Protein AF-A0A432G5N5-F1 (afdb_monomer_lite)

Foldseek 3Di:
DDPPPDPDPVLVVVVCVVCVVVVHDDDDDHPVRDCDPPPDDLLVVLQVVLVVDQEAEDEDADPVSQVSSCVRNPHHYHDCDYVVDHVVVVVVVVVVCCVVVVDDPDD

Secondary structure (DSSP, 8-state):
--------HHHHHHHHHHHHHTT-------TTT--BTTTB-HHHHHHHHTTT-S-EEEE-S-HHHHHHHHHHHSS-EEEEE-SS--HHHHHHHHHHHHHHHTPPPP-

Structure (mmCIF, N/CA/C/O backbone):
data_AF-A0A432G5N5-F1
#
_entry.id   AF-A0A432G5N5-F1
#
loop_
_atom_site.group_PDB
_atom_site.id
_atom_site.type_symbol
_atom_site.label_atom_id
_atom_site.label_alt_id
_atom_site.label_comp_id
_atom_site.label_asym_id
_atom_site.label_entity_id
_atom_site.label_seq_id
_atom_site.pdbx_PDB_ins_code
_atom_site.Cartn_x
_atom_site.Cartn_y
_atom_site.Cartn_z
_atom_site.occupancy
_atom_site.B_iso_or_equiv
_atom_site.auth_seq_id
_atom_site.auth_comp_id
_atom_site.auth_asym_id
_atom_site.auth_atom_id
_atom_site.pdbx_PDB_model_num
ATOM 1 N N . MET A 1 1 ? 3.557 25.320 -8.876 1.00 34.62 1 MET A N 1
ATOM 2 C CA . MET A 1 1 ? 2.862 24.051 -8.568 1.00 34.62 1 MET A CA 1
ATOM 3 C C . MET A 1 1 ? 3.878 23.131 -7.891 1.00 34.62 1 MET A C 1
ATOM 5 O O . MET A 1 1 ? 4.820 22.706 -8.547 1.00 34.62 1 MET A O 1
ATOM 9 N N . LYS A 1 2 ? 3.828 22.981 -6.556 1.00 28.58 2 LYS A N 1
ATOM 10 C CA . LYS A 1 2 ? 4.865 22.248 -5.799 1.00 28.58 2 LYS A CA 1
ATOM 11 C C . LYS A 1 2 ? 4.860 20.764 -6.202 1.00 28.58 2 LYS A C 1
ATOM 13 O O . LYS A 1 2 ? 3.779 20.192 -6.331 1.00 28.58 2 LYS A O 1
ATOM 18 N N . PRO A 1 3 ? 6.025 20.125 -6.395 1.00 33.53 3 PRO A N 1
ATOM 19 C CA . PRO A 1 3 ? 6.074 18.707 -6.709 1.00 33.53 3 PRO A CA 1
ATOM 20 C C . PRO A 1 3 ? 5.509 17.922 -5.521 1.00 33.53 3 PRO A C 1
ATOM 22 O O . PRO A 1 3 ? 6.039 18.009 -4.417 1.00 33.53 3 PRO A O 1
ATOM 25 N N . CYS A 1 4 ? 4.438 17.153 -5.741 1.00 38.75 4 CYS A N 1
ATOM 26 C CA . CYS A 1 4 ? 3.972 16.141 -4.793 1.00 38.75 4 CYS A CA 1
ATOM 27 C C . CYS A 1 4 ? 5.056 15.047 -4.675 1.00 38.75 4 CYS A C 1
ATOM 29 O O . CYS A 1 4 ? 5.064 14.066 -5.412 1.00 38.75 4 CYS A O 1
ATOM 31 N N . ARG A 1 5 ? 6.062 15.312 -3.837 1.00 42.06 5 ARG A N 1
ATOM 32 C CA . ARG A 1 5 ? 7.073 14.386 -3.304 1.00 42.06 5 ARG A CA 1
ATOM 33 C C . ARG A 1 5 ? 6.899 14.332 -1.783 1.00 42.06 5 ARG A C 1
ATOM 35 O O . ARG A 1 5 ? 7.847 14.503 -1.027 1.00 42.06 5 ARG A O 1
ATOM 42 N N . ALA A 1 6 ? 5.658 14.226 -1.318 1.00 46.78 6 ALA A N 1
ATOM 43 C CA . ALA A 1 6 ? 5.384 14.153 0.107 1.00 46.78 6 ALA A CA 1
ATOM 44 C C . ALA A 1 6 ? 5.506 12.689 0.540 1.00 46.78 6 ALA A C 1
ATOM 46 O O . ALA A 1 6 ? 4.593 11.895 0.308 1.00 46.78 6 ALA A O 1
ATOM 47 N N . SER A 1 7 ? 6.627 12.326 1.168 1.00 56.84 7 SER A N 1
ATOM 48 C CA . SER A 1 7 ? 6.622 11.176 2.068 1.00 56.84 7 SER A CA 1
ATOM 49 C C . SER A 1 7 ? 5.504 11.430 3.082 1.00 56.84 7 SER A C 1
ATOM 51 O O . SER A 1 7 ? 5.503 12.452 3.766 1.00 56.84 7 SER A O 1
ATOM 53 N N . SER A 1 8 ? 4.478 10.578 3.133 1.00 66.00 8 SER A N 1
ATOM 54 C CA . SER A 1 8 ? 3.504 10.680 4.221 1.00 66.00 8 SER A CA 1
ATOM 55 C C . SER A 1 8 ? 3.772 9.602 5.247 1.00 66.00 8 SER A C 1
ATOM 57 O O . SER A 1 8 ? 3.605 8.405 5.005 1.00 66.00 8 SER A O 1
ATOM 59 N N . THR A 1 9 ? 4.181 10.092 6.412 1.00 73.56 9 THR A N 1
ATOM 60 C CA . THR A 1 9 ? 4.418 9.329 7.631 1.00 73.56 9 THR A CA 1
ATOM 61 C C . THR A 1 9 ? 3.178 8.543 8.041 1.00 73.56 9 THR A C 1
ATOM 63 O O . THR A 1 9 ? 3.312 7.433 8.525 1.00 73.56 9 THR A O 1
ATOM 66 N N . ARG A 1 10 ? 1.971 9.073 7.789 1.00 84.25 10 ARG A N 1
ATOM 67 C CA . ARG A 1 10 ? 0.699 8.428 8.156 1.00 84.25 10 ARG A CA 1
ATOM 68 C C . ARG A 1 10 ? 0.443 7.144 7.377 1.00 84.25 10 ARG A C 1
ATOM 70 O O . ARG A 1 10 ? 0.230 6.107 7.986 1.00 84.25 10 ARG A O 1
ATOM 77 N N . THR A 1 11 ? 0.504 7.199 6.044 1.00 80.50 11 THR A N 1
ATOM 78 C CA . THR A 1 11 ? 0.301 5.998 5.221 1.00 80.50 11 THR A CA 1
ATOM 79 C C . THR A 1 11 ? 1.399 4.978 5.508 1.00 80.50 11 THR A C 1
ATOM 81 O O . THR A 1 11 ? 1.102 3.805 5.668 1.00 80.50 11 THR A O 1
ATOM 84 N N . ARG A 1 12 ? 2.656 5.424 5.647 1.00 86.12 12 ARG A N 1
ATOM 85 C CA . ARG A 1 12 ? 3.770 4.535 5.990 1.00 86.12 12 ARG A CA 1
ATOM 86 C C . ARG A 1 12 ? 3.549 3.839 7.333 1.00 86.12 12 ARG A C 1
ATOM 88 O O . ARG A 1 12 ? 3.538 2.619 7.367 1.00 86.12 12 ARG A O 1
ATOM 95 N N . ALA A 1 13 ? 3.342 4.602 8.404 1.00 87.75 13 ALA A N 1
ATOM 96 C CA . ALA A 1 13 ? 3.152 4.049 9.741 1.00 87.75 13 ALA A CA 1
ATOM 97 C C . ALA A 1 13 ? 1.944 3.105 9.795 1.00 87.75 13 ALA A C 1
ATOM 99 O O . ALA A 1 13 ? 2.039 2.049 10.405 1.00 87.75 13 ALA A O 1
ATOM 100 N N . ALA A 1 14 ? 0.8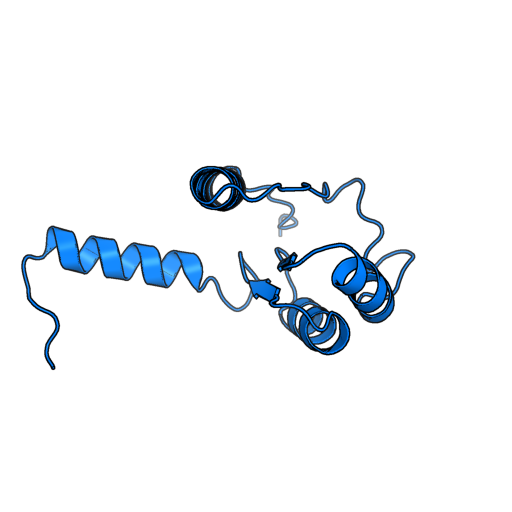44 3.439 9.109 1.00 90.56 14 ALA A N 1
ATOM 101 C CA . ALA A 1 14 ? -0.329 2.572 9.041 1.00 90.56 14 ALA A CA 1
ATOM 102 C C . ALA A 1 14 ? -0.014 1.211 8.397 1.00 90.56 14 ALA A C 1
ATOM 104 O O . ALA A 1 14 ? -0.387 0.185 8.951 1.00 90.56 14 ALA A O 1
ATOM 105 N N . PHE A 1 15 ? 0.698 1.189 7.264 1.00 91.31 15 PHE A N 1
ATOM 106 C CA . PHE A 1 15 ? 1.087 -0.068 6.613 1.00 91.31 15 PHE A CA 1
ATOM 107 C C . PHE A 1 15 ? 2.145 -0.842 7.407 1.00 91.31 15 PHE A C 1
ATOM 109 O O . PHE A 1 15 ?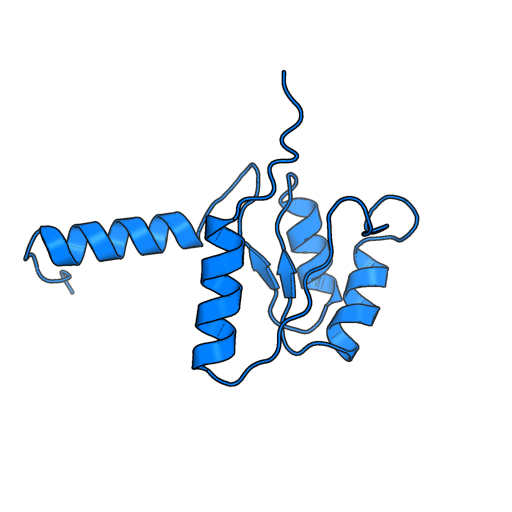 2.040 -2.059 7.502 1.00 91.31 15 PHE A O 1
ATOM 116 N N . GLU A 1 16 ? 3.149 -0.164 7.972 1.00 92.94 16 GLU A N 1
ATOM 117 C CA . GLU A 1 16 ? 4.198 -0.820 8.765 1.00 92.94 16 GLU A CA 1
ATOM 118 C C . GLU A 1 16 ? 3.612 -1.472 10.022 1.00 92.94 16 GLU A C 1
ATOM 120 O O . GLU A 1 16 ? 3.820 -2.662 10.232 1.00 92.94 16 GLU A O 1
ATOM 125 N N . VAL A 1 17 ? 2.827 -0.733 10.815 1.00 94.62 17 VAL A N 1
ATOM 126 C CA . VAL A 1 17 ? 2.202 -1.265 12.037 1.00 94.62 17 VAL A CA 1
ATOM 127 C C . VAL A 1 17 ? 1.223 -2.388 11.704 1.00 94.62 17 VAL A C 1
ATOM 129 O O . VAL A 1 17 ? 1.331 -3.461 12.284 1.00 94.62 17 VAL A O 1
ATOM 132 N N . ALA A 1 18 ? 0.340 -2.202 10.715 1.00 93.88 18 ALA A N 1
ATOM 133 C CA . ALA A 1 18 ? -0.617 -3.243 10.336 1.00 93.88 18 ALA A CA 1
ATOM 134 C C . ALA A 1 18 ? 0.069 -4.531 9.848 1.00 93.88 18 ALA A C 1
ATOM 136 O O . ALA A 1 18 ? -0.399 -5.626 10.147 1.00 93.88 18 ALA A O 1
ATOM 137 N N . ALA A 1 19 ? 1.179 -4.420 9.111 1.00 94.62 19 ALA A N 1
ATOM 138 C CA . ALA A 1 19 ? 1.953 -5.581 8.683 1.00 94.62 19 ALA A CA 1
ATOM 139 C C . ALA A 1 19 ? 2.636 -6.275 9.872 1.00 94.62 19 ALA A C 1
ATOM 141 O O . ALA A 1 19 ? 2.549 -7.497 9.992 1.00 94.62 19 ALA A O 1
ATOM 142 N N . PHE A 1 20 ? 3.266 -5.509 10.767 1.00 96.19 20 PHE A N 1
ATOM 143 C CA . PHE A 1 20 ? 3.931 -6.058 11.950 1.00 96.19 20 PHE A CA 1
ATOM 144 C C . PHE A 1 20 ? 2.958 -6.733 12.917 1.00 96.19 20 PHE A C 1
ATOM 146 O O . PHE A 1 20 ? 3.269 -7.812 13.418 1.00 96.19 20 PHE A O 1
ATOM 153 N N . ASP A 1 21 ? 1.769 -6.167 13.121 1.00 96.00 21 ASP A N 1
ATOM 154 C CA . ASP A 1 21 ? 0.724 -6.768 13.957 1.00 96.00 21 ASP A CA 1
ATOM 155 C C . ASP A 1 21 ? 0.255 -8.127 13.407 1.00 96.00 21 ASP A C 1
ATOM 157 O O . ASP A 1 21 ? -0.175 -8.994 14.165 1.00 96.00 21 ASP A O 1
ATOM 161 N N . GLN A 1 22 ? 0.369 -8.341 12.091 1.00 95.88 22 GLN A N 1
ATOM 162 C CA . GLN A 1 22 ? 0.088 -9.620 11.426 1.00 95.88 22 GLN A CA 1
ATOM 163 C C . GLN A 1 22 ? 1.329 -10.524 11.288 1.00 95.88 22 GLN A C 1
ATOM 165 O O . GLN A 1 22 ? 1.264 -11.568 10.641 1.00 95.88 22 GLN A O 1
ATOM 170 N N . GLY A 1 23 ? 2.469 -10.142 11.874 1.00 95.69 23 GLY A N 1
ATOM 171 C CA . GLY A 1 23 ? 3.724 -10.898 11.821 1.00 95.69 23 GLY A CA 1
ATOM 172 C C . GLY A 1 23 ? 4.476 -10.808 10.489 1.00 95.69 23 GLY A C 1
ATOM 173 O O . GLY A 1 23 ? 5.437 -11.547 10.279 1.00 95.69 23 GLY A O 1
ATOM 174 N N . ALA A 1 24 ? 4.064 -9.920 9.582 1.00 95.94 24 ALA A N 1
ATOM 175 C CA . ALA A 1 24 ? 4.741 -9.701 8.311 1.00 95.94 24 ALA A CA 1
ATOM 176 C C . ALA A 1 24 ? 5.947 -8.765 8.468 1.00 95.94 24 ALA A C 1
ATOM 178 O O . ALA A 1 24 ? 6.024 -7.943 9.380 1.00 95.94 24 ALA A O 1
ATOM 179 N N . HIS A 1 25 ? 6.902 -8.873 7.546 1.00 95.25 25 HIS A N 1
ATOM 180 C CA . HIS A 1 25 ? 8.067 -7.994 7.480 1.00 95.25 25 HIS A CA 1
ATOM 181 C C . HIS A 1 25 ? 7.905 -6.990 6.337 1.00 95.25 25 HIS A C 1
ATOM 183 O O . HIS A 1 25 ? 7.360 -7.311 5.283 1.00 95.25 25 HIS A O 1
ATOM 189 N N . VAL A 1 26 ? 8.419 -5.775 6.525 1.00 94.00 26 VAL A N 1
ATOM 190 C CA . VAL A 1 26 ? 8.281 -4.680 5.555 1.00 94.00 26 VAL A CA 1
ATOM 191 C C . VAL A 1 26 ? 9.641 -4.140 5.137 1.00 94.00 26 VAL A C 1
ATOM 193 O O . VAL A 1 26 ? 10.558 -4.009 5.944 1.00 94.00 26 VAL A O 1
ATOM 196 N N . THR A 1 27 ? 9.771 -3.804 3.854 1.00 93.00 27 THR A N 1
ATOM 197 C CA . THR A 1 27 ? 10.919 -3.064 3.317 1.00 93.00 27 THR A CA 1
ATOM 198 C C . THR A 1 27 ? 10.423 -1.743 2.748 1.00 93.00 27 THR A C 1
ATOM 200 O O . THR A 1 27 ? 9.591 -1.727 1.843 1.00 93.00 27 THR A O 1
ATOM 203 N N . TYR A 1 28 ? 10.933 -0.627 3.271 1.00 88.12 28 TYR A N 1
ATOM 204 C CA . TYR A 1 28 ? 10.619 0.702 2.754 1.00 88.12 28 TYR A CA 1
ATOM 205 C C . TYR A 1 28 ? 11.640 1.118 1.690 1.00 88.12 28 TYR A C 1
ATOM 207 O O . TYR A 1 28 ? 12.828 1.266 1.979 1.00 88.12 28 TYR A O 1
ATOM 215 N N . PHE A 1 29 ? 11.160 1.352 0.469 1.00 84.00 29 PHE A N 1
ATOM 216 C CA . PHE A 1 29 ? 11.960 1.903 -0.621 1.00 84.00 29 PHE A CA 1
ATOM 217 C C . PHE A 1 29 ? 11.789 3.419 -0.674 1.00 84.00 29 PHE A C 1
ATOM 219 O O . PHE A 1 29 ? 10.718 3.925 -1.012 1.00 84.00 29 PHE A O 1
ATOM 226 N N . ASP A 1 30 ? 12.849 4.152 -0.336 1.00 76.38 30 ASP A N 1
ATOM 227 C CA . ASP A 1 30 ? 12.782 5.607 -0.334 1.00 76.38 30 ASP A CA 1
ATOM 228 C C . ASP A 1 30 ? 12.653 6.175 -1.764 1.00 76.38 30 ASP A C 1
ATOM 230 O O . ASP A 1 30 ? 13.357 5.714 -2.669 1.00 76.38 30 ASP A O 1
ATOM 234 N N . PRO A 1 31 ? 11.822 7.212 -1.994 1.00 66.00 31 PRO A N 1
ATOM 235 C CA . PRO A 1 31 ? 11.685 7.858 -3.299 1.00 66.00 31 PRO A CA 1
ATOM 236 C C . PRO A 1 31 ? 12.985 8.440 -3.865 1.00 66.00 31 PRO A C 1
ATOM 238 O O . PRO A 1 31 ? 13.079 8.655 -5.070 1.00 66.00 31 PRO A O 1
ATOM 241 N N . THR A 1 32 ? 13.970 8.745 -3.016 1.00 60.47 32 THR A N 1
ATOM 242 C CA . THR A 1 32 ? 15.296 9.214 -3.447 1.00 60.47 32 THR A CA 1
ATOM 243 C C . THR A 1 32 ? 16.241 8.071 -3.820 1.00 60.47 32 THR A C 1
ATOM 245 O O . THR A 1 32 ? 17.166 8.289 -4.600 1.00 60.47 32 THR A O 1
ATOM 248 N N . GLY A 1 33 ? 15.994 6.859 -3.311 1.00 52.09 33 GLY A N 1
ATOM 249 C CA . GLY A 1 33 ? 16.783 5.657 -3.596 1.00 52.09 33 GLY A CA 1
ATOM 250 C C . GLY A 1 33 ? 16.188 4.751 -4.678 1.00 52.09 33 GLY A C 1
ATOM 251 O O . GLY A 1 33 ? 16.920 3.987 -5.303 1.00 52.09 33 GLY A O 1
ATOM 252 N N . SER A 1 34 ? 14.879 4.836 -4.930 1.00 61.28 34 SER A N 1
ATOM 253 C CA . SER A 1 34 ? 14.195 3.999 -5.918 1.00 61.28 34 SER A CA 1
ATOM 254 C C . SER A 1 34 ? 14.440 4.496 -7.348 1.00 61.28 34 SER A C 1
ATOM 256 O O . SER A 1 34 ? 14.058 5.606 -7.711 1.00 61.28 34 SER A O 1
ATOM 258 N N . GLN A 1 35 ? 15.064 3.657 -8.180 1.00 60.25 35 GLN A N 1
ATOM 259 C CA . GLN A 1 35 ? 15.303 3.919 -9.612 1.00 60.25 35 GLN A CA 1
ATOM 260 C C . GLN A 1 35 ? 14.114 3.519 -10.508 1.00 60.25 35 GLN A C 1
ATOM 262 O O . GLN A 1 35 ? 14.209 3.580 -11.741 1.00 60.25 35 GLN A O 1
ATOM 267 N N . MET A 1 36 ? 13.001 3.106 -9.894 1.00 64.50 36 MET A N 1
ATOM 268 C CA . MET A 1 36 ? 11.791 2.636 -10.562 1.00 64.50 36 MET A CA 1
ATOM 269 C C . MET A 1 36 ? 11.180 3.760 -11.414 1.00 64.50 36 MET A C 1
ATOM 271 O O . MET A 1 36 ? 10.810 4.817 -10.903 1.00 64.50 36 MET A O 1
ATOM 275 N N . GLY A 1 37 ? 11.109 3.548 -12.731 1.00 58.91 37 GLY A N 1
ATOM 276 C CA . GLY A 1 37 ? 10.637 4.539 -13.702 1.00 58.91 37 GLY A CA 1
ATOM 277 C C . GLY A 1 37 ? 11.693 5.547 -14.176 1.00 58.91 37 GLY A C 1
ATOM 278 O O . GLY A 1 37 ? 11.375 6.381 -15.022 1.00 58.91 37 GLY A O 1
ATOM 279 N N . HIS A 1 38 ? 12.935 5.483 -13.673 1.00 62.56 38 HIS A N 1
ATOM 280 C CA . HIS A 1 38 ? 14.033 6.346 -14.131 1.00 62.56 38 HIS A CA 1
ATOM 281 C C . HIS A 1 38 ? 15.123 5.581 -14.891 1.00 62.56 38 HIS A C 1
ATOM 283 O O . HIS A 1 38 ? 15.478 5.978 -15.997 1.00 62.56 38 HIS A O 1
ATOM 289 N N . LYS A 1 39 ? 15.628 4.474 -14.330 1.00 64.38 39 LYS A N 1
ATOM 290 C CA . LYS A 1 39 ? 16.600 3.586 -15.003 1.00 64.38 39 LYS A CA 1
ATOM 291 C C . LYS A 1 39 ? 16.054 2.188 -15.285 1.00 64.38 39 LYS A C 1
ATOM 293 O O . LYS A 1 39 ? 16.557 1.524 -16.183 1.00 64.38 39 LYS A O 1
ATOM 298 N N . GLU A 1 40 ? 15.020 1.770 -14.559 1.00 75.62 40 GLU A N 1
ATOM 299 C CA . GLU A 1 40 ? 14.340 0.487 -14.751 1.00 75.62 40 GLU A CA 1
ATOM 300 C C . GLU A 1 40 ? 12.871 0.705 -15.106 1.00 75.62 40 GLU A C 1
ATOM 302 O O . GLU A 1 40 ? 12.215 1.612 -14.578 1.00 75.62 40 GLU A O 1
ATOM 307 N N . SER A 1 41 ? 12.347 -0.128 -16.008 1.00 86.00 41 SER A N 1
ATOM 308 C CA . SER A 1 41 ? 10.926 -0.099 -16.337 1.00 86.00 41 SER A CA 1
ATOM 309 C C . SER A 1 41 ? 10.107 -0.614 -15.149 1.00 86.00 41 SER A C 1
ATOM 311 O O . SER A 1 41 ? 10.501 -1.557 -14.465 1.00 86.00 41 SER A O 1
ATOM 313 N N . ILE A 1 42 ? 8.932 -0.024 -14.916 1.00 88.19 42 ILE A N 1
ATOM 314 C CA . ILE A 1 42 ? 8.023 -0.459 -13.839 1.00 88.19 42 ILE A CA 1
ATOM 315 C C . ILE A 1 42 ? 7.622 -1.932 -14.018 1.00 88.19 42 ILE A C 1
ATOM 317 O O . ILE A 1 42 ? 7.449 -2.655 -13.039 1.00 88.19 42 ILE A O 1
ATOM 321 N N . ALA A 1 43 ? 7.516 -2.390 -15.268 1.00 90.06 43 ALA A N 1
ATOM 322 C CA . ALA A 1 43 ? 7.220 -3.779 -15.585 1.00 90.06 43 ALA A CA 1
ATOM 323 C C . ALA A 1 43 ? 8.337 -4.731 -15.125 1.00 90.06 43 ALA A C 1
ATOM 325 O O . ALA A 1 43 ? 8.041 -5.778 -14.553 1.00 90.06 43 ALA A O 1
ATOM 326 N N . ASP A 1 44 ? 9.605 -4.374 -15.341 1.00 90.25 44 ASP A N 1
ATOM 327 C CA . ASP A 1 44 ? 10.740 -5.208 -14.931 1.00 90.25 44 ASP A CA 1
ATOM 328 C C 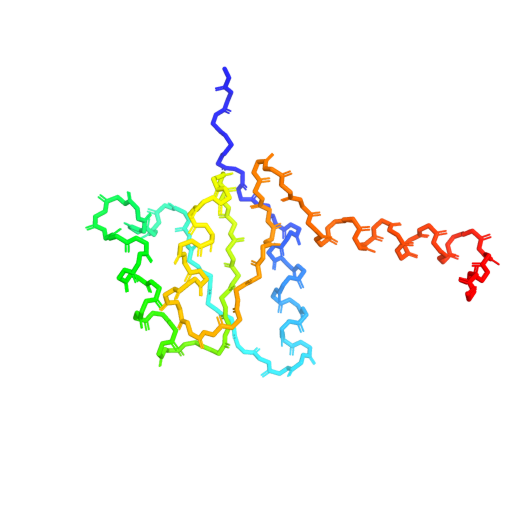. ASP A 1 44 ? 10.903 -5.222 -13.416 1.00 90.25 44 ASP A C 1
ATOM 330 O O . ASP A 1 44 ? 10.987 -6.301 -12.827 1.00 90.25 44 ASP A O 1
ATOM 334 N N . SER A 1 45 ? 10.839 -4.054 -12.770 1.00 89.50 45 SER A N 1
ATOM 335 C CA . SER A 1 45 ? 10.872 -3.988 -11.309 1.00 89.50 45 SER A CA 1
ATOM 336 C C . SER A 1 45 ? 9.701 -4.767 -10.696 1.00 89.50 45 SER A C 1
ATOM 338 O O . SER A 1 45 ? 9.894 -5.478 -9.714 1.00 89.50 45 SER A O 1
ATOM 340 N N . GLY A 1 46 ? 8.509 -4.719 -11.303 1.00 91.44 46 GLY A N 1
ATOM 341 C CA . GLY A 1 46 ? 7.364 -5.532 -10.890 1.00 91.44 46 GLY A CA 1
ATOM 342 C C . GLY A 1 46 ? 7.648 -7.031 -10.928 1.00 91.44 46 GLY A C 1
ATOM 343 O O . GLY A 1 46 ? 7.447 -7.713 -9.925 1.00 91.44 46 GLY A O 1
ATOM 344 N N . ARG A 1 47 ? 8.187 -7.538 -12.044 1.00 93.69 47 ARG A N 1
ATOM 345 C CA . ARG A 1 47 ? 8.534 -8.964 -12.195 1.00 93.69 47 ARG A CA 1
ATOM 346 C C . ARG A 1 47 ? 9.559 -9.434 -11.168 1.00 93.69 47 ARG A C 1
ATOM 348 O O . ARG A 1 47 ? 9.469 -10.569 -10.714 1.00 93.69 47 ARG A O 1
ATOM 355 N N . VAL A 1 48 ? 10.541 -8.595 -10.837 1.00 92.56 48 VAL A N 1
ATOM 356 C CA . VAL A 1 48 ? 11.586 -8.932 -9.859 1.00 92.56 48 VAL A CA 1
ATOM 357 C C . VAL A 1 48 ? 11.021 -8.905 -8.443 1.00 92.56 48 VAL A C 1
ATOM 359 O O . VAL A 1 48 ? 11.138 -9.889 -7.716 1.00 92.56 48 VAL A O 1
ATOM 362 N N . LEU A 1 49 ? 10.362 -7.809 -8.062 1.00 93.06 49 LEU A N 1
ATOM 363 C CA . LEU A 1 49 ? 9.832 -7.636 -6.710 1.00 93.06 49 LEU A CA 1
ATOM 364 C C . LEU A 1 49 ? 8.756 -8.669 -6.380 1.00 93.06 49 LEU A C 1
ATOM 366 O O . LEU A 1 49 ? 8.763 -9.210 -5.281 1.00 93.06 49 LEU A O 1
ATOM 370 N N . GLY A 1 50 ? 7.893 -9.023 -7.332 1.00 94.88 50 GLY A N 1
ATOM 371 C CA . GLY A 1 50 ? 6.872 -10.049 -7.120 1.00 94.88 50 GLY A CA 1
ATOM 372 C C . GLY A 1 50 ? 7.406 -11.477 -6.955 1.00 94.88 50 GLY A C 1
ATOM 373 O O . GLY A 1 50 ? 6.656 -12.379 -6.600 1.00 94.88 50 GLY A O 1
ATOM 374 N N . ARG A 1 51 ? 8.704 -11.709 -7.192 1.00 95.88 51 ARG A N 1
ATOM 375 C CA . ARG A 1 51 ? 9.382 -12.976 -6.860 1.00 95.88 51 ARG A CA 1
ATOM 376 C C . ARG A 1 51 ? 10.050 -12.954 -5.486 1.00 95.88 51 ARG A C 1
ATOM 378 O O . ARG A 1 51 ? 10.471 -14.006 -5.019 1.00 95.88 51 ARG A O 1
ATOM 385 N N . MET A 1 52 ? 10.183 -11.775 -4.883 1.00 95.44 52 MET A N 1
ATOM 386 C CA . MET A 1 52 ? 10.858 -11.564 -3.599 1.00 95.44 52 MET A CA 1
ATOM 387 C C . MET A 1 52 ? 9.880 -11.256 -2.463 1.00 95.44 52 MET A C 1
ATOM 389 O O . MET A 1 52 ? 10.163 -11.600 -1.321 1.00 95.44 52 MET A O 1
ATOM 393 N N . TYR A 1 53 ? 8.760 -10.599 -2.769 1.00 95.88 53 TYR A N 1
ATOM 394 C CA . TYR A 1 53 ? 7.782 -10.108 -1.802 1.00 95.88 53 TYR A CA 1
ATOM 395 C C . TYR A 1 53 ? 6.407 -10.726 -2.042 1.00 95.88 53 TYR A C 1
ATOM 397 O O . TYR A 1 53 ? 5.991 -10.875 -3.188 1.00 95.88 53 TYR A O 1
ATOM 405 N N . ASP A 1 54 ? 5.670 -10.991 -0.964 1.00 96.44 54 ASP A N 1
ATOM 406 C CA . ASP A 1 54 ? 4.310 -11.545 -1.018 1.00 96.44 54 ASP A CA 1
ATOM 407 C C . ASP A 1 54 ? 3.239 -10.515 -1.402 1.00 96.44 54 ASP A C 1
ATOM 409 O O . ASP A 1 54 ? 2.153 -10.880 -1.844 1.00 96.44 54 ASP A O 1
ATOM 413 N N . ALA A 1 55 ? 3.522 -9.224 -1.221 1.00 95.62 55 ALA A N 1
ATOM 414 C CA . ALA A 1 55 ? 2.663 -8.122 -1.638 1.00 95.62 55 ALA A CA 1
ATOM 415 C C . ALA A 1 55 ? 3.470 -6.830 -1.795 1.00 95.62 55 ALA A C 1
ATOM 417 O O . ALA A 1 55 ? 4.527 -6.658 -1.185 1.00 95.62 55 ALA A O 1
ATOM 418 N N . ILE A 1 56 ? 2.956 -5.893 -2.593 1.00 94.75 56 ILE A N 1
ATOM 419 C CA . ILE A 1 56 ? 3.624 -4.618 -2.871 1.00 94.75 56 ILE A CA 1
ATOM 420 C C . ILE A 1 56 ? 2.668 -3.461 -2.588 1.00 94.75 56 ILE A C 1
ATOM 422 O O . ILE A 1 56 ? 1.575 -3.385 -3.137 1.00 94.75 56 ILE A O 1
ATOM 426 N N . GLN A 1 57 ? 3.090 -2.509 -1.762 1.00 93.38 57 GLN A N 1
ATOM 427 C CA . GLN A 1 57 ? 2.372 -1.251 -1.574 1.00 93.38 57 GLN A CA 1
ATOM 428 C C . GLN A 1 57 ? 2.954 -0.204 -2.530 1.00 93.38 57 GLN A C 1
ATOM 430 O O . GLN A 1 57 ? 4.148 0.086 -2.488 1.00 93.38 57 GLN A O 1
ATOM 435 N N . TYR A 1 58 ? 2.117 0.369 -3.397 1.00 90.75 58 TYR A N 1
ATOM 436 C CA . TYR A 1 58 ? 2.517 1.443 -4.302 1.00 90.75 58 TYR A CA 1
ATOM 437 C C . TYR A 1 58 ? 1.966 2.786 -3.839 1.00 90.75 58 TYR A C 1
ATOM 439 O O . TYR A 1 58 ? 0.775 2.938 -3.545 1.00 90.75 58 TYR A O 1
ATOM 447 N N . ARG A 1 59 ? 2.843 3.787 -3.819 1.00 87.69 59 ARG A N 1
ATOM 448 C CA . ARG A 1 59 ? 2.485 5.185 -3.613 1.00 87.69 59 ARG A CA 1
ATOM 449 C C . ARG A 1 59 ? 3.187 6.047 -4.646 1.00 87.69 59 ARG A C 1
ATOM 451 O O . ARG A 1 59 ? 4.413 6.100 -4.678 1.00 87.69 59 ARG A O 1
ATOM 458 N N . GLY A 1 60 ? 2.413 6.776 -5.433 1.00 84.75 60 GLY A N 1
ATOM 459 C CA . GLY A 1 60 ? 2.954 7.601 -6.502 1.00 84.75 60 GLY A CA 1
ATOM 460 C C . GLY A 1 60 ? 1.936 8.600 -7.016 1.00 84.75 60 GLY A C 1
ATOM 461 O O . GLY A 1 60 ? 0.964 8.910 -6.339 1.00 84.75 60 GLY A O 1
ATOM 462 N N . LYS A 1 61 ? 2.185 9.130 -8.211 1.00 81.50 61 LYS A N 1
ATOM 463 C CA . LYS A 1 61 ? 1.287 10.093 -8.861 1.00 81.50 61 LYS A CA 1
ATOM 464 C C . LYS A 1 61 ? 0.352 9.409 -9.847 1.00 81.50 61 LYS A C 1
ATOM 466 O O . LYS A 1 61 ? -0.864 9.518 -9.741 1.00 81.50 61 LYS A O 1
ATOM 471 N N . ARG A 1 62 ? 0.929 8.671 -10.798 1.00 86.44 62 ARG A N 1
ATOM 472 C CA . ARG A 1 62 ? 0.191 8.090 -11.920 1.00 86.44 62 ARG A CA 1
ATOM 473 C C . ARG A 1 62 ? -0.432 6.760 -11.522 1.00 86.44 62 ARG A C 1
ATOM 475 O O . ARG A 1 62 ? 0.267 5.847 -11.095 1.00 86.44 62 ARG A O 1
ATOM 482 N N . GLN A 1 63 ? -1.739 6.651 -11.718 1.00 88.06 63 GLN A N 1
ATOM 483 C CA . GLN A 1 63 ? -2.478 5.406 -11.524 1.00 88.06 63 GLN A CA 1
ATOM 484 C C . GLN A 1 63 ? -2.026 4.319 -12.520 1.00 88.06 63 GLN A C 1
ATOM 486 O O . GLN A 1 63 ? -1.849 3.169 -12.135 1.00 88.06 63 GLN A O 1
ATOM 491 N N . GLU A 1 64 ? -1.717 4.698 -13.762 1.00 90.75 64 GLU A N 1
ATOM 492 C CA . GLU A 1 64 ? -1.226 3.786 -14.810 1.00 90.75 64 GLU A CA 1
ATOM 493 C C . GLU A 1 64 ? 0.072 3.054 -14.424 1.00 90.75 64 GLU A C 1
ATOM 495 O O . GLU A 1 64 ? 0.282 1.898 -14.800 1.00 90.75 64 GLU A O 1
ATOM 500 N N . ASP A 1 65 ? 0.939 3.704 -13.639 1.00 89.31 65 ASP A N 1
ATOM 501 C CA . ASP A 1 65 ? 2.174 3.098 -13.132 1.00 89.31 65 ASP A CA 1
ATOM 502 C C . ASP A 1 65 ? 1.858 1.967 -12.150 1.00 89.31 65 ASP A C 1
ATOM 504 O O . ASP A 1 65 ? 2.429 0.881 -12.241 1.00 89.31 65 ASP A O 1
ATOM 508 N N . MET A 1 66 ? 0.908 2.204 -11.242 1.00 90.75 66 MET A N 1
ATOM 509 C CA . MET A 1 66 ? 0.432 1.201 -10.292 1.00 90.75 66 MET A CA 1
ATOM 510 C C . MET A 1 66 ? -0.235 0.023 -11.007 1.00 90.75 66 MET A C 1
ATOM 512 O O . MET A 1 66 ? 0.023 -1.127 -10.666 1.00 90.75 66 MET A O 1
ATOM 516 N N . GLU A 1 67 ? -1.048 0.289 -12.027 1.00 93.00 67 GLU A N 1
ATOM 517 C CA . GLU A 1 67 ? -1.712 -0.753 -12.817 1.00 93.00 67 GLU A CA 1
ATOM 518 C C . GLU A 1 67 ? -0.716 -1.586 -13.625 1.00 93.00 67 GLU A C 1
ATOM 520 O O . GLU A 1 67 ? -0.842 -2.809 -13.712 1.00 93.00 67 GLU A O 1
ATOM 525 N N . THR A 1 68 ? 0.309 -0.940 -14.182 1.00 93.06 68 THR A N 1
ATOM 526 C CA . THR A 1 68 ? 1.407 -1.626 -14.871 1.00 93.06 68 THR A CA 1
ATOM 527 C C . THR A 1 68 ? 2.188 -2.505 -13.900 1.00 93.06 68 THR A C 1
ATOM 529 O O . THR A 1 68 ? 2.465 -3.664 -14.210 1.00 93.06 68 THR A O 1
ATOM 532 N N . LEU A 1 69 ? 2.494 -1.989 -12.706 1.00 92.00 69 LEU A N 1
ATOM 533 C CA . LEU A 1 69 ? 3.139 -2.754 -11.644 1.00 92.00 69 LEU A CA 1
ATOM 534 C C . LEU A 1 69 ? 2.290 -3.970 -11.251 1.00 92.00 69 LEU A C 1
ATOM 536 O O . LEU A 1 69 ? 2.796 -5.088 -11.243 1.00 92.00 69 LEU A O 1
ATOM 540 N N . ALA A 1 70 ? 0.992 -3.774 -11.010 1.00 94.56 70 ALA A N 1
ATOM 541 C CA . ALA A 1 70 ? 0.054 -4.836 -10.651 1.00 94.56 70 ALA A CA 1
ATOM 542 C C . ALA A 1 70 ? -0.041 -5.927 -11.724 1.00 94.56 70 ALA A C 1
ATOM 544 O O . ALA A 1 70 ? -0.023 -7.115 -11.405 1.00 94.56 70 ALA A O 1
ATOM 545 N N . ARG A 1 71 ? -0.065 -5.540 -13.005 1.00 96.25 71 ARG A N 1
ATOM 546 C CA . ARG A 1 71 ? -0.111 -6.481 -14.134 1.00 96.25 71 ARG A CA 1
ATOM 547 C C . ARG A 1 71 ? 1.123 -7.382 -14.212 1.00 96.25 71 ARG A C 1
ATOM 549 O O . ARG A 1 71 ? 1.027 -8.496 -14.720 1.00 96.25 71 ARG A O 1
ATOM 556 N N . HIS A 1 72 ? 2.278 -6.903 -13.753 1.00 95.25 72 HIS A N 1
ATOM 557 C CA . HIS A 1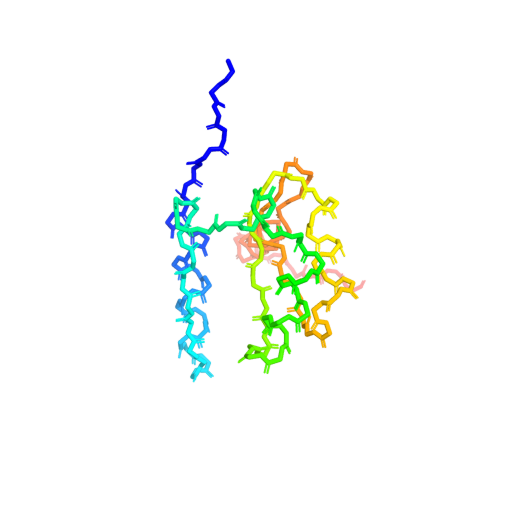 72 ? 3.555 -7.603 -13.907 1.00 95.25 72 HIS A CA 1
ATOM 558 C C . HIS A 1 72 ? 4.110 -8.214 -12.617 1.00 95.25 72 HIS A C 1
ATOM 560 O O . HIS A 1 72 ? 4.968 -9.090 -12.708 1.00 95.25 72 HIS A O 1
ATOM 566 N N . ALA A 1 73 ? 3.621 -7.802 -11.446 1.00 94.38 73 ALA A N 1
ATOM 567 C CA . ALA A 1 73 ? 4.090 -8.300 -10.157 1.00 94.38 73 ALA A CA 1
ATOM 568 C C . ALA A 1 73 ? 3.689 -9.758 -9.893 1.00 94.38 73 ALA A C 1
ATOM 570 O O . ALA A 1 73 ? 4.482 -10.527 -9.368 1.00 94.38 73 ALA A O 1
ATOM 571 N N . GLY A 1 74 ? 2.470 -10.167 -10.254 1.00 94.94 74 GLY A N 1
ATOM 572 C CA . GLY A 1 74 ? 1.975 -11.515 -9.934 1.00 94.94 74 GLY A CA 1
ATOM 573 C C . GLY A 1 74 ? 1.676 -11.747 -8.444 1.00 94.94 74 GLY A C 1
ATOM 574 O O . G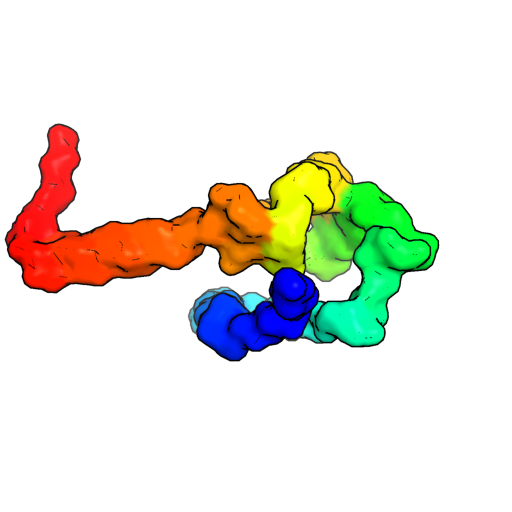LY A 1 74 ? 1.312 -12.857 -8.068 1.00 94.94 74 GLY A O 1
ATOM 575 N N . VAL A 1 75 ? 1.778 -10.699 -7.624 1.00 96.50 75 VAL A N 1
ATOM 576 C CA . VAL A 1 75 ? 1.382 -10.644 -6.210 1.00 96.50 75 VAL A CA 1
ATOM 577 C C . VAL A 1 75 ? 0.448 -9.448 -5.985 1.00 96.50 75 VAL A C 1
ATOM 579 O O . VAL A 1 75 ? 0.443 -8.532 -6.816 1.00 96.50 75 VAL A O 1
ATOM 582 N N . PRO A 1 76 ? -0.352 -9.416 -4.902 1.00 96.75 76 PRO A N 1
ATOM 583 C CA . PRO A 1 76 ? -1.231 -8.289 -4.607 1.00 96.75 76 PRO A CA 1
ATOM 584 C C . PRO A 1 76 ? -0.487 -6.948 -4.575 1.00 96.75 76 PRO A C 1
ATOM 586 O O . PRO A 1 76 ? 0.537 -6.807 -3.902 1.00 96.75 76 PRO A O 1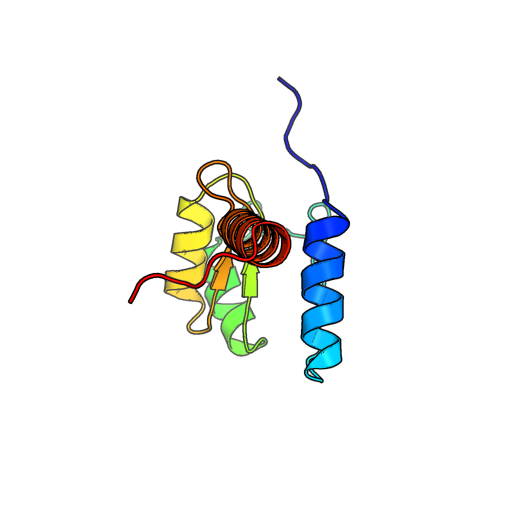
ATOM 589 N N . VAL A 1 77 ? -1.026 -5.949 -5.286 1.00 95.25 77 VAL A N 1
ATOM 590 C CA . VAL A 1 77 ? -0.502 -4.576 -5.290 1.00 95.25 77 VAL A CA 1
ATOM 591 C C . VAL A 1 77 ? -1.526 -3.620 -4.685 1.00 95.25 77 VAL A C 1
ATOM 593 O O . VAL A 1 77 ? -2.605 -3.417 -5.238 1.00 95.25 77 VAL A O 1
ATOM 596 N N . TYR A 1 78 ? -1.180 -3.007 -3.555 1.00 94.31 78 TYR A N 1
ATOM 597 C CA . TYR A 1 78 ? -2.052 -2.103 -2.808 1.00 94.31 78 TYR A CA 1
ATOM 598 C C . TYR A 1 78 ? -1.780 -0.640 -3.165 1.00 94.31 78 TYR A C 1
ATOM 600 O O . TYR A 1 78 ? -0.658 -0.149 -3.019 1.00 94.31 78 TYR A O 1
ATOM 608 N N . ASN A 1 79 ? -2.818 0.089 -3.579 1.00 92.00 79 ASN A N 1
ATOM 609 C CA . ASN A 1 79 ? -2.732 1.531 -3.808 1.00 92.00 79 ASN A CA 1
ATOM 610 C C . ASN A 1 79 ? -2.816 2.289 -2.474 1.00 92.00 79 ASN A C 1
ATOM 612 O O . ASN A 1 79 ? -3.883 2.378 -1.866 1.00 92.00 79 ASN A O 1
ATOM 616 N N . GLY A 1 80 ? -1.694 2.853 -2.020 1.00 85.38 80 GLY A N 1
ATOM 617 C CA . GLY A 1 80 ? -1.680 3.675 -0.806 1.00 85.38 80 GLY A CA 1
ATOM 618 C C . GLY A 1 80 ? -1.949 5.158 -1.039 1.00 85.38 80 GLY A C 1
ATOM 619 O O . GLY A 1 80 ? -2.243 5.840 -0.063 1.00 85.38 80 GLY A O 1
ATOM 620 N N . LEU A 1 81 ? -1.806 5.648 -2.275 1.00 87.38 81 LEU A N 1
ATOM 621 C CA . LEU A 1 81 ? -2.242 6.959 -2.775 1.00 87.38 81 LEU A CA 1
ATOM 622 C C . LEU A 1 81 ? -1.742 7.122 -4.221 1.00 87.38 81 LEU A C 1
ATOM 624 O O . LEU A 1 81 ? -0.560 6.898 -4.502 1.00 87.38 81 LEU A O 1
ATOM 628 N N . THR A 1 82 ? -2.628 7.608 -5.085 1.00 87.81 82 THR A N 1
ATOM 629 C CA . THR A 1 82 ? -2.329 8.152 -6.420 1.00 87.81 82 THR A CA 1
ATOM 630 C C . THR A 1 82 ? -3.025 9.499 -6.589 1.00 87.81 82 THR A C 1
ATOM 632 O O . THR A 1 82 ? -3.889 9.843 -5.784 1.00 87.81 82 THR A O 1
ATOM 635 N N . ASP A 1 83 ? -2.699 10.254 -7.641 1.00 84.56 83 ASP A N 1
ATOM 636 C CA . ASP A 1 83 ? -3.396 11.513 -7.943 1.00 84.56 83 ASP A CA 1
ATOM 637 C C . ASP A 1 83 ? -4.885 11.277 -8.275 1.00 84.56 83 ASP A C 1
ATOM 639 O O . ASP A 1 83 ? -5.700 12.184 -8.128 1.00 84.56 83 ASP A O 1
ATOM 643 N N . ALA A 1 84 ? -5.243 10.059 -8.701 1.00 82.31 84 ALA A N 1
ATOM 644 C CA . ALA A 1 84 ? -6.611 9.682 -9.042 1.00 82.31 84 ALA A CA 1
ATOM 645 C C . ALA A 1 84 ? -7.422 9.176 -7.835 1.00 82.31 84 ALA A C 1
ATOM 647 O O . ALA A 1 84 ? -8.593 9.521 -7.706 1.00 82.31 84 ALA A O 1
ATOM 648 N N . TRP A 1 85 ? -6.820 8.361 -6.957 1.00 82.69 85 TRP A N 1
ATOM 649 C CA . TRP A 1 85 ? -7.544 7.666 -5.885 1.00 82.69 85 TRP A CA 1
ATOM 650 C C . TRP A 1 85 ? -6.730 7.508 -4.595 1.00 82.69 85 TRP A C 1
ATOM 652 O O . TRP A 1 85 ? -5.522 7.248 -4.627 1.00 82.69 85 TRP A O 1
ATOM 662 N N . HIS A 1 86 ? -7.431 7.572 -3.455 1.00 87.25 86 HIS A N 1
ATOM 663 C CA . HIS A 1 86 ? -6.923 7.204 -2.128 1.00 87.25 86 HIS A CA 1
ATOM 664 C C . HIS A 1 86 ? -7.889 6.227 -1.423 1.00 87.25 86 HIS A C 1
ATOM 666 O O . HIS A 1 86 ? -8.602 6.613 -0.495 1.00 87.25 86 HIS A O 1
ATOM 672 N N . PRO A 1 87 ? -7.928 4.947 -1.839 1.00 87.81 87 PRO A N 1
ATOM 673 C CA . PRO A 1 87 ? -8.964 4.009 -1.394 1.00 87.81 87 PRO A CA 1
ATOM 674 C C . PRO A 1 87 ? -8.902 3.714 0.110 1.00 87.81 87 PRO A C 1
ATOM 676 O O . PRO A 1 87 ? -9.931 3.639 0.774 1.00 87.81 87 PRO A O 1
ATOM 679 N N . THR A 1 88 ? -7.698 3.611 0.674 1.00 89.50 88 THR A N 1
ATOM 680 C CA . THR A 1 88 ? -7.505 3.353 2.109 1.00 89.50 88 THR A CA 1
ATOM 681 C C . THR A 1 88 ? -8.036 4.480 2.995 1.00 89.50 88 THR A C 1
ATOM 683 O O . THR A 1 88 ? -8.586 4.200 4.055 1.00 89.50 88 THR A O 1
ATOM 686 N N . GLN A 1 89 ? -7.931 5.739 2.554 1.00 90.31 89 GLN A N 1
ATOM 687 C CA . GLN A 1 89 ? -8.495 6.874 3.286 1.00 90.31 89 GLN A CA 1
ATOM 688 C C . GLN A 1 89 ? -10.023 6.831 3.266 1.00 90.31 89 GLN A C 1
ATOM 690 O O . GLN A 1 89 ? -10.639 7.003 4.307 1.00 90.31 89 GLN A O 1
ATOM 695 N N . MET A 1 90 ? -10.631 6.521 2.116 1.00 91.69 90 MET A N 1
ATOM 696 C CA . MET A 1 90 ? -12.091 6.420 2.018 1.00 91.69 90 MET A CA 1
ATOM 697 C C . MET A 1 90 ? -12.662 5.338 2.941 1.00 91.69 90 MET A C 1
ATOM 699 O O . MET A 1 90 ? -13.685 5.558 3.585 1.00 91.69 90 MET A O 1
ATOM 703 N N . LEU A 1 91 ? -11.992 4.186 3.035 1.00 90.44 91 LEU A N 1
ATOM 704 C CA . LEU A 1 91 ? -12.386 3.123 3.962 1.00 90.44 91 LEU A CA 1
ATOM 705 C C . LEU A 1 91 ? -12.254 3.566 5.426 1.00 90.44 91 LEU A C 1
ATOM 707 O O . LEU A 1 91 ? -13.157 3.307 6.218 1.00 90.44 91 LEU A O 1
ATOM 711 N N . ALA A 1 92 ? -11.172 4.269 5.776 1.00 91.56 92 ALA A N 1
ATOM 712 C CA . ALA A 1 92 ? -10.976 4.807 7.122 1.00 91.56 92 ALA A CA 1
ATOM 713 C C . ALA A 1 92 ? -12.038 5.859 7.493 1.00 91.56 92 ALA A C 1
ATOM 715 O O . ALA A 1 92 ? -12.559 5.850 8.610 1.00 91.56 92 ALA A O 1
ATOM 716 N N . ASP A 1 93 ? -12.397 6.729 6.547 1.00 92.50 93 ASP A N 1
ATOM 717 C CA . ASP A 1 93 ? -13.440 7.739 6.729 1.00 92.50 93 ASP A CA 1
ATOM 718 C C . ASP A 1 93 ? -14.806 7.073 6.930 1.00 92.50 93 ASP A C 1
ATOM 720 O O . ASP A 1 93 ? -15.560 7.451 7.827 1.00 92.50 93 ASP A O 1
ATOM 724 N N . PHE A 1 94 ? -15.119 6.048 6.131 1.00 91.62 94 PHE A N 1
ATOM 725 C CA . PHE A 1 94 ? -16.367 5.300 6.253 1.00 91.62 94 PHE A CA 1
ATOM 726 C C . PHE A 1 94 ? -16.476 4.560 7.588 1.00 91.62 94 PHE A C 1
ATOM 728 O O . PHE A 1 94 ? -17.514 4.647 8.243 1.00 91.62 94 PHE A O 1
ATOM 735 N N . LEU A 1 95 ? -15.401 3.894 8.020 1.00 91.31 95 LEU A N 1
ATOM 736 C CA . LEU A 1 95 ? -15.334 3.255 9.334 1.00 91.31 95 LEU A CA 1
ATOM 737 C C . LEU A 1 95 ? -15.584 4.277 10.450 1.00 91.31 95 LEU A C 1
ATOM 739 O O . LEU A 1 95 ? -16.449 4.065 11.294 1.00 91.31 95 LEU A O 1
ATOM 743 N N . THR A 1 96 ? -14.909 5.427 10.389 1.00 93.56 96 THR A N 1
ATOM 744 C CA . THR A 1 96 ? -15.054 6.488 11.395 1.00 93.56 96 THR A CA 1
ATOM 745 C C . THR A 1 96 ? -16.479 7.043 11.427 1.00 93.56 96 THR A C 1
ATOM 747 O O . THR A 1 96 ? -17.057 7.220 12.498 1.00 93.56 96 THR A O 1
ATOM 750 N N . MET A 1 97 ? -17.081 7.314 10.263 1.00 93.00 97 MET A N 1
ATOM 751 C CA . MET A 1 97 ? -18.469 7.776 10.180 1.00 93.00 97 MET A CA 1
ATOM 752 C C . MET A 1 97 ? -19.443 6.742 10.744 1.00 93.00 97 MET A C 1
ATOM 754 O O . MET A 1 97 ? -20.401 7.111 11.421 1.00 93.00 97 MET A O 1
ATOM 758 N N . HIS A 1 98 ? -19.211 5.457 10.486 1.00 91.12 98 HIS A N 1
ATOM 759 C CA . HIS A 1 98 ? -20.038 4.389 11.026 1.00 91.12 98 HIS A CA 1
ATOM 760 C C . HIS A 1 98 ? -19.954 4.337 12.559 1.00 91.12 98 HIS A C 1
ATOM 762 O O . HIS A 1 98 ? -20.981 4.487 13.223 1.00 91.12 98 HIS A O 1
ATOM 768 N N . GLU A 1 99 ? -18.742 4.247 13.113 1.00 91.75 99 GLU A N 1
ATOM 769 C CA . GLU A 1 99 ? -18.495 4.200 14.561 1.00 91.75 99 GLU A CA 1
ATOM 770 C C . GLU A 1 99 ? -19.040 5.437 15.288 1.00 91.75 99 GLU A C 1
ATOM 772 O O . GLU A 1 99 ? -19.662 5.320 16.343 1.00 91.75 99 GLU A O 1
ATOM 777 N N . ALA A 1 100 ? -18.859 6.628 14.708 1.00 93.62 100 ALA A N 1
ATOM 778 C CA . ALA A 1 100 ? -19.298 7.881 15.317 1.00 93.62 100 ALA A CA 1
ATOM 779 C C . ALA A 1 100 ? -20.804 8.152 15.157 1.00 93.62 100 ALA A C 1
ATOM 781 O O . ALA A 1 100 ? -21.385 8.877 15.964 1.00 93.62 100 ALA A O 1
ATOM 782 N N . SER A 1 101 ? -21.450 7.617 14.114 1.00 92.06 101 SER A N 1
ATOM 783 C CA . SER A 1 101 ? -22.874 7.878 13.854 1.00 92.06 101 SER A CA 1
ATOM 784 C C . SER A 1 101 ? -23.822 6.982 14.649 1.00 92.06 101 SER A C 1
ATOM 786 O O . SER A 1 101 ? -24.993 7.336 14.791 1.00 92.06 101 SER A O 1
ATOM 788 N N . GLY A 1 102 ? -23.348 5.826 15.129 1.00 87.19 102 GLY A N 1
ATOM 789 C CA . GLY A 1 102 ? -24.171 4.832 15.826 1.00 87.19 102 GLY A CA 1
ATOM 790 C C . GLY A 1 102 ? -25.265 4.202 14.954 1.00 87.19 102 GLY A C 1
ATOM 791 O O . GLY A 1 102 ? -26.189 3.585 15.481 1.00 87.19 102 GLY A O 1
ATOM 792 N N . LYS A 1 103 ? -25.202 4.381 13.627 1.00 87.38 103 LYS A N 1
ATOM 793 C CA . LYS A 1 103 ? -26.177 3.829 12.680 1.00 87.38 103 LYS A CA 1
ATOM 794 C C . LYS A 1 103 ? -25.676 2.485 12.149 1.00 87.38 103 LYS A C 1
ATOM 796 O O . LYS A 1 103 ? -24.531 2.433 11.696 1.00 87.38 103 LYS A O 1
ATOM 801 N N . PRO A 1 104 ? -26.500 1.422 12.157 1.00 83.56 104 PRO A N 1
ATOM 802 C CA . PRO A 1 104 ? -26.113 0.141 11.576 1.00 83.56 104 PRO A CA 1
ATOM 803 C C . PRO A 1 104 ? -25.879 0.276 10.065 1.00 83.56 104 PRO A C 1
ATOM 805 O O . PRO A 1 104 ? -26.388 1.202 9.427 1.00 83.56 104 PRO A O 1
ATOM 808 N N . TYR A 1 105 ? -25.111 -0.651 9.489 1.00 79.12 105 TYR A N 1
ATOM 809 C CA . TYR A 1 105 ? -25.112 -0.823 8.039 1.00 79.12 105 TYR A CA 1
ATOM 810 C C . TYR A 1 105 ? -26.522 -1.253 7.618 1.00 79.12 105 TYR A C 1
ATOM 812 O O . TYR A 1 105 ? -27.105 -2.136 8.242 1.00 79.12 105 TYR A O 1
ATOM 820 N N . ASN A 1 106 ? -27.095 -0.581 6.621 1.00 75.00 106 ASN A N 1
ATOM 821 C CA . ASN A 1 106 ? -28.328 -1.062 6.008 1.00 75.00 106 ASN A CA 1
ATOM 822 C C . ASN A 1 106 ? -27.951 -2.240 5.101 1.00 75.00 106 ASN A C 1
ATOM 824 O O . ASN A 1 106 ? -27.091 -2.059 4.236 1.00 75.00 106 ASN A O 1
ATOM 828 N N . ASP A 1 107 ? -28.564 -3.400 5.340 1.00 62.81 107 ASP A N 1
ATOM 829 C CA . ASP A 1 107 ? -28.436 -4.605 4.507 1.00 62.81 107 ASP A CA 1
ATOM 830 C C . ASP A 1 107 ? -28.995 -4.402 3.086 1.00 62.81 107 ASP A C 1
ATOM 832 O O . ASP A 1 107 ? -30.004 -3.665 2.933 1.00 62.81 107 ASP A O 1
#

pLDDT: mean 84.05, std 15.45, range [28.58, 96.75]

Radius of gyration: 15.89 Å; chains: 1; bounding box: 45×37×32 Å

Sequence (107 aa):
MKPCRASSTRTRAAFEVAAFDQGAHVTYFDPTGSQMGHKESIADSGRVLGRMYDAIQYRGKRQEDMETLARHAGVPVYNGLTDAWHPTQMLADFLTMHEASGKPYND